Protein AF-A0A7W8YIT1-F1 (afdb_monomer_lite)

Radius of gyration: 16.6 Å; chains: 1; bounding box: 44×27×43 Å

Structure (mmCIF, N/CA/C/O backbone):
data_AF-A0A7W8YIT1-F1
#
_entry.id   AF-A0A7W8YIT1-F1
#
loop_
_atom_site.group_PDB
_atom_site.id
_atom_site.type_symbol
_atom_site.label_atom_id
_atom_site.label_alt_id
_atom_site.label_comp_id
_atom_site.label_asym_id
_atom_site.label_entity_id
_atom_site.label_seq_id
_atom_site.pdbx_PDB_ins_code
_atom_site.Cartn_x
_atom_site.Cartn_y
_atom_site.Cartn_z
_atom_site.occupancy
_atom_site.B_iso_or_equiv
_atom_site.auth_seq_id
_atom_site.auth_comp_id
_atom_site.auth_asym_id
_atom_site.auth_atom_id
_atom_site.pdbx_PDB_model_num
ATOM 1 N N . MET A 1 1 ? 3.932 -1.222 -17.982 1.00 72.06 1 MET A N 1
ATOM 2 C CA . MET A 1 1 ? 3.706 -0.069 -17.080 1.00 72.06 1 MET A CA 1
ATOM 3 C C . MET A 1 1 ? 2.254 0.059 -16.654 1.00 72.06 1 MET A C 1
ATOM 5 O O . MET A 1 1 ? 2.012 0.037 -15.460 1.00 72.06 1 MET A O 1
ATOM 9 N N . PHE A 1 2 ? 1.293 0.143 -17.584 1.00 80.19 2 PHE A N 1
ATOM 10 C CA . PHE A 1 2 ? -0.125 0.337 -17.239 1.00 80.19 2 PHE A CA 1
ATOM 11 C C . PHE A 1 2 ? -0.671 -0.704 -16.249 1.00 80.19 2 PHE A C 1
ATOM 13 O O . PHE A 1 2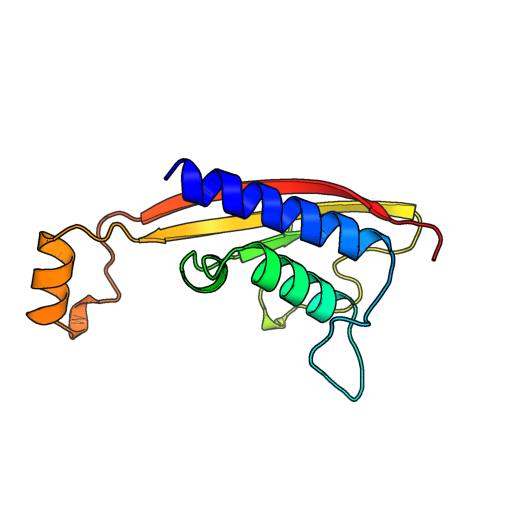 ? -1.247 -0.330 -15.235 1.00 80.19 2 PHE A O 1
ATOM 20 N N . TRP A 1 3 ? -0.403 -1.992 -16.489 1.00 84.81 3 TRP A N 1
ATOM 21 C CA . TRP A 1 3 ? -0.825 -3.063 -15.581 1.00 84.81 3 TRP A CA 1
ATOM 22 C C . TRP A 1 3 ? -0.229 -2.920 -14.171 1.00 84.81 3 TRP A C 1
ATOM 24 O O . TRP A 1 3 ? -0.989 -2.909 -13.215 1.00 84.81 3 TRP A O 1
ATOM 34 N N . VAL A 1 4 ? 1.090 -2.705 -14.052 1.00 85.19 4 VAL A N 1
ATOM 35 C CA . VAL A 1 4 ? 1.779 -2.505 -12.757 1.00 85.19 4 VAL A CA 1
ATOM 36 C C . VAL A 1 4 ? 1.204 -1.306 -11.995 1.00 85.19 4 VAL A C 1
ATOM 38 O O . VAL A 1 4 ? 1.026 -1.357 -10.782 1.00 85.19 4 VAL A O 1
ATOM 41 N N . ASN A 1 5 ? 0.886 -0.223 -12.706 1.00 88.06 5 ASN A N 1
ATOM 42 C CA . ASN A 1 5 ? 0.264 0.946 -12.099 1.00 88.06 5 ASN A CA 1
ATOM 43 C C . ASN A 1 5 ? -1.144 0.607 -11.579 1.00 88.06 5 ASN A C 1
ATOM 45 O O . ASN A 1 5 ? -1.432 0.849 -10.413 1.00 88.06 5 ASN A O 1
ATOM 49 N N . LEU A 1 6 ? -1.995 -0.029 -12.390 1.00 89.12 6 LEU A N 1
ATOM 50 C CA . LEU A 1 6 ? -3.344 -0.429 -11.971 1.00 89.12 6 LEU A CA 1
ATOM 51 C C . LEU A 1 6 ? -3.344 -1.393 -10.780 1.00 89.12 6 LEU A C 1
ATOM 53 O O . LEU A 1 6 ? -4.125 -1.213 -9.847 1.00 89.12 6 LEU A O 1
ATOM 57 N N . THR A 1 7 ? -2.471 -2.399 -10.787 1.00 90.50 7 THR A N 1
ATOM 58 C CA . THR A 1 7 ? -2.357 -3.352 -9.676 1.00 90.50 7 THR A CA 1
ATOM 59 C C . THR A 1 7 ? -1.903 -2.659 -8.398 1.00 90.50 7 THR A C 1
ATOM 61 O O . THR A 1 7 ? -2.452 -2.928 -7.334 1.00 90.50 7 THR A O 1
ATOM 64 N N . MET A 1 8 ? -0.960 -1.717 -8.488 1.00 90.81 8 MET A N 1
ATOM 65 C CA . MET A 1 8 ? -0.529 -0.935 -7.328 1.00 90.81 8 MET A CA 1
ATOM 66 C C . MET A 1 8 ? -1.606 0.049 -6.854 1.00 90.81 8 MET A C 1
ATOM 68 O O . MET A 1 8 ? -1.796 0.189 -5.649 1.00 90.81 8 MET A O 1
ATOM 72 N N . GLN A 1 9 ? -2.363 0.684 -7.756 1.00 91.62 9 GLN A N 1
ATOM 73 C CA . GLN A 1 9 ? -3.517 1.516 -7.384 1.00 91.62 9 GLN A CA 1
ATOM 74 C C . GLN A 1 9 ? -4.562 0.707 -6.613 1.00 91.62 9 GLN A C 1
ATOM 76 O O . GLN A 1 9 ? -5.072 1.168 -5.590 1.00 91.62 9 GLN A O 1
ATOM 81 N N . TYR A 1 10 ? -4.857 -0.507 -7.081 1.00 92.56 10 TYR A N 1
ATOM 82 C CA . TYR A 1 10 ? -5.749 -1.427 -6.386 1.00 92.56 10 TYR A CA 1
ATOM 83 C C . TYR A 1 10 ? -5.195 -1.804 -5.006 1.00 92.56 10 TYR A C 1
ATOM 85 O O . TYR A 1 10 ? -5.892 -1.649 -4.006 1.00 92.56 10 TYR A O 1
ATOM 93 N N . ALA A 1 11 ? -3.924 -2.206 -4.934 1.00 92.06 11 ALA A N 1
ATOM 94 C CA . ALA A 1 11 ? -3.284 -2.605 -3.685 1.00 92.06 11 ALA A CA 1
ATOM 95 C C . ALA A 1 11 ? -3.268 -1.482 -2.636 1.00 92.06 11 ALA A C 1
ATOM 97 O O . ALA A 1 11 ? -3.597 -1.715 -1.475 1.00 92.06 11 ALA A O 1
ATOM 98 N N . VAL A 1 12 ? -2.949 -0.248 -3.040 1.00 92.19 12 VAL A N 1
ATOM 99 C CA . VAL A 1 12 ? -2.952 0.919 -2.143 1.00 92.19 12 VAL A CA 1
ATOM 100 C C . VAL A 1 12 ? -4.358 1.265 -1.674 1.00 92.19 12 VAL A C 1
ATOM 102 O O . VAL A 1 12 ? -4.549 1.585 -0.502 1.00 92.19 12 VAL A O 1
ATOM 105 N N . ARG A 1 13 ? -5.363 1.149 -2.547 1.00 92.38 13 ARG A N 1
ATOM 106 C CA . ARG A 1 13 ? -6.762 1.329 -2.149 1.00 92.38 13 ARG A CA 1
ATOM 107 C C . ARG A 1 13 ? -7.200 0.277 -1.129 1.00 92.38 13 ARG A C 1
ATOM 109 O O . ARG A 1 13 ? -7.873 0.635 -0.169 1.00 92.38 13 ARG A O 1
ATOM 116 N N . GLU A 1 14 ? -6.827 -0.986 -1.306 1.00 91.50 14 GLU A N 1
ATOM 117 C CA . GLU A 1 14 ? -7.152 -2.049 -0.346 1.00 91.50 14 GLU A CA 1
ATOM 118 C C . GLU A 1 14 ? -6.403 -1.882 0.984 1.00 91.50 14 GLU A C 1
ATOM 120 O O . GLU A 1 14 ? -7.001 -2.044 2.046 1.00 91.50 14 GLU A O 1
ATOM 125 N N . GLY A 1 15 ? -5.135 -1.464 0.949 1.00 88.44 15 GLY A N 1
ATOM 126 C CA . GLY A 1 15 ? -4.383 -1.089 2.147 1.00 88.44 15 GLY A CA 1
ATOM 127 C C . GLY A 1 15 ? -5.020 0.073 2.906 1.00 88.44 15 GLY A C 1
ATOM 128 O O . GLY A 1 15 ? -5.192 -0.010 4.119 1.00 88.44 15 GLY A O 1
ATOM 129 N N . ALA A 1 16 ? -5.445 1.123 2.197 1.00 88.69 16 ALA A N 1
ATOM 130 C CA . ALA A 1 16 ? -6.130 2.266 2.797 1.00 88.69 16 ALA A CA 1
ATOM 131 C C . ALA A 1 16 ? -7.501 1.887 3.389 1.00 88.69 16 ALA A C 1
ATOM 133 O O . ALA A 1 16 ? -7.863 2.359 4.463 1.00 88.69 16 ALA A O 1
ATOM 134 N N . ARG A 1 17 ? -8.257 0.986 2.745 1.00 88.75 17 ARG A N 1
ATOM 135 C CA . ARG A 1 17 ? -9.502 0.447 3.327 1.00 88.75 17 ARG A CA 1
ATOM 136 C C . ARG A 1 17 ? -9.247 -0.338 4.598 1.00 88.75 17 ARG A C 1
ATOM 138 O O . ARG A 1 17 ? -10.030 -0.264 5.531 1.00 88.75 17 ARG A O 1
ATOM 145 N N . TYR A 1 18 ? -8.171 -1.108 4.634 1.00 88.75 18 TYR A N 1
ATOM 146 C CA . TYR A 1 18 ? -7.830 -1.845 5.836 1.00 88.75 18 TYR A CA 1
ATOM 147 C C . TYR A 1 18 ? -7.347 -0.899 6.942 1.00 88.75 18 TYR A C 1
ATOM 149 O O . TYR A 1 18 ? -7.757 -1.047 8.093 1.00 88.75 18 TYR A O 1
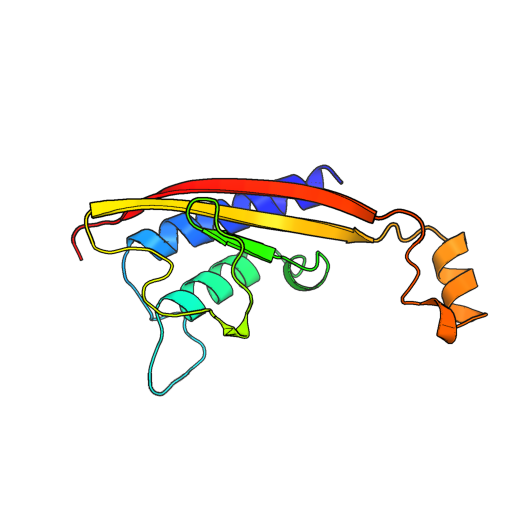ATOM 157 N N . SER A 1 19 ? -6.566 0.135 6.598 1.00 85.00 19 SER A N 1
ATOM 158 C CA . SER A 1 19 ? -6.035 1.080 7.581 1.00 85.00 19 SER A CA 1
ATOM 159 C C . SER A 1 19 ? -7.136 1.784 8.362 1.00 85.00 19 SER A C 1
ATOM 161 O O . SER A 1 19 ? -6.975 1.962 9.567 1.00 85.00 19 SER A O 1
ATOM 163 N N . ILE A 1 20 ? -8.262 2.133 7.732 1.00 86.50 20 ILE A N 1
ATOM 164 C CA . ILE A 1 20 ? -9.353 2.858 8.404 1.00 86.50 20 ILE A CA 1
ATOM 165 C C . ILE A 1 20 ? -10.094 2.048 9.472 1.00 86.50 20 ILE A C 1
ATOM 167 O O . ILE A 1 20 ? -10.677 2.661 10.359 1.00 86.50 20 ILE A O 1
ATOM 171 N N . THR A 1 21 ? -10.030 0.714 9.431 1.00 85.88 21 THR A N 1
ATOM 172 C CA . THR A 1 21 ? -10.755 -0.172 10.367 1.00 85.88 21 THR A CA 1
ATOM 173 C C . THR A 1 21 ? -10.103 -0.288 11.746 1.00 85.88 21 THR A C 1
ATOM 175 O O . THR A 1 21 ? -10.681 -0.873 12.657 1.00 85.88 21 THR A O 1
ATOM 178 N N . GLY A 1 22 ? -8.860 0.180 11.899 1.00 79.19 22 GLY A N 1
ATOM 179 C CA . GLY A 1 22 ? -8.104 0.035 13.148 1.00 79.19 22 GLY A CA 1
ATOM 180 C C . GLY A 1 22 ? -7.603 -1.388 13.448 1.00 79.19 22 GLY A C 1
ATOM 181 O O . GLY A 1 22 ? -6.914 -1.584 14.447 1.00 79.19 22 GLY A O 1
ATOM 182 N N . GLN A 1 23 ? -7.888 -2.378 12.593 1.00 82.94 23 GLN A N 1
ATOM 183 C CA . GLN A 1 23 ? -7.513 -3.777 12.823 1.00 82.94 23 GLN A CA 1
ATOM 184 C C . GLN A 1 23 ? -6.005 -4.023 12.660 1.00 82.94 23 GLN A C 1
ATOM 186 O O . GLN A 1 23 ? -5.357 -3.508 11.749 1.00 82.94 23 GLN A O 1
ATOM 191 N N . ASN A 1 24 ? -5.446 -4.901 13.495 1.00 82.88 24 ASN A N 1
ATOM 192 C CA . ASN A 1 24 ? -4.053 -5.361 13.419 1.00 82.88 24 ASN A CA 1
ATOM 193 C C . ASN A 1 24 ? -3.942 -6.880 13.180 1.00 82.88 24 ASN A C 1
ATOM 195 O O . ASN A 1 24 ? -2.877 -7.467 13.332 1.00 82.88 24 ASN A O 1
ATOM 199 N N . ASN A 1 25 ? -5.039 -7.535 12.789 1.00 82.69 25 ASN A N 1
ATOM 200 C CA . ASN A 1 25 ? -5.124 -8.994 12.698 1.00 82.69 25 ASN A CA 1
ATOM 201 C C . ASN A 1 25 ? -4.183 -9.595 11.646 1.00 82.69 25 ASN A C 1
ATOM 203 O O . ASN A 1 25 ? -3.696 -10.703 11.865 1.00 82.69 25 ASN A O 1
ATOM 207 N N . LEU A 1 26 ? -3.943 -8.859 10.555 1.00 80.69 26 LEU A N 1
ATOM 208 C CA . LEU A 1 26 ? -3.036 -9.218 9.459 1.00 80.69 26 LEU A CA 1
ATOM 209 C C . LEU A 1 26 ? -1.552 -8.960 9.767 1.00 80.69 26 LEU A C 1
ATOM 211 O O . LEU A 1 26 ? -0.724 -9.164 8.886 1.00 80.69 26 LEU A O 1
ATOM 215 N N . ASP A 1 27 ? -1.201 -8.501 10.972 1.00 78.81 27 ASP A N 1
ATOM 216 C CA . ASP A 1 27 ? 0.207 -8.377 11.342 1.00 78.81 27 ASP A CA 1
ATOM 217 C C . ASP A 1 27 ? 0.851 -9.778 11.440 1.00 78.81 27 ASP A C 1
ATOM 219 O O . ASP A 1 27 ? 0.343 -10.621 12.194 1.00 78.81 27 ASP A O 1
ATOM 223 N N . PRO A 1 28 ? 1.948 -10.049 10.700 1.00 74.81 28 PRO A N 1
ATOM 224 C CA . PRO A 1 28 ? 2.706 -11.294 10.817 1.00 74.81 28 PRO A CA 1
ATOM 225 C C . PRO A 1 28 ? 3.314 -11.531 12.212 1.00 74.81 28 PRO A C 1
ATOM 227 O O . PRO A 1 28 ? 3.644 -12.674 12.538 1.00 74.81 28 PRO A O 1
ATOM 230 N N . ALA A 1 29 ? 3.456 -10.504 13.054 1.00 78.19 29 ALA A N 1
ATOM 231 C CA . ALA A 1 29 ? 3.903 -10.656 14.433 1.00 78.19 29 ALA A CA 1
ATOM 232 C C . ALA A 1 29 ? 2.818 -11.299 15.320 1.00 78.19 29 ALA A C 1
ATOM 234 O O . ALA A 1 29 ? 1.687 -10.826 15.437 1.00 78.19 29 ALA A O 1
ATOM 235 N N . THR A 1 30 ? 3.164 -12.383 16.019 1.00 68.69 30 THR A N 1
ATOM 236 C CA . THR A 1 30 ? 2.262 -13.053 16.978 1.00 68.69 30 THR A CA 1
ATOM 237 C C . THR A 1 30 ? 2.203 -12.356 18.338 1.00 68.69 30 THR A C 1
ATOM 239 O O . THR A 1 30 ? 1.190 -12.460 19.028 1.00 68.69 30 THR A O 1
ATOM 242 N N . ALA A 1 31 ? 3.251 -11.618 18.712 1.00 68.62 31 ALA A N 1
ATOM 243 C CA . ALA A 1 31 ? 3.313 -10.791 19.914 1.00 68.62 31 ALA A CA 1
ATOM 244 C C . ALA A 1 31 ? 3.569 -9.328 19.517 1.00 68.62 31 ALA A C 1
ATOM 246 O O . ALA A 1 31 ? 4.428 -9.069 18.681 1.00 68.62 31 ALA A O 1
ATOM 247 N N . ASN A 1 32 ? 2.846 -8.383 20.132 1.00 76.94 32 ASN A N 1
ATOM 248 C CA . ASN A 1 32 ? 2.904 -6.936 19.855 1.00 76.94 32 ASN A CA 1
ATOM 249 C C . ASN A 1 32 ? 2.442 -6.517 18.450 1.00 76.94 32 ASN A C 1
ATOM 251 O O . ASN A 1 32 ? 3.139 -5.779 17.760 1.00 76.94 32 ASN A O 1
ATOM 255 N N . LYS A 1 33 ? 1.233 -6.944 18.067 1.00 79.19 33 LYS A N 1
ATOM 256 C CA . LYS A 1 33 ? 0.631 -6.604 16.775 1.00 79.19 33 LYS A CA 1
ATOM 257 C C . LYS A 1 33 ? 0.504 -5.091 16.550 1.00 79.19 33 LYS A C 1
ATOM 259 O O . LYS A 1 33 ? -0.213 -4.405 17.284 1.00 79.19 33 LYS A O 1
ATOM 264 N N . GLN A 1 34 ? 1.130 -4.586 15.500 1.00 83.50 34 GLN A N 1
ATOM 265 C CA . GLN A 1 34 ? 1.133 -3.204 15.051 1.00 83.50 34 GLN A CA 1
ATOM 266 C C . GLN A 1 34 ? 0.168 -3.032 13.866 1.00 83.50 34 GLN A C 1
ATOM 268 O O . GLN A 1 34 ? 0.174 -3.784 12.893 1.00 83.50 34 GLN A O 1
ATOM 273 N N . ARG A 1 35 ? -0.681 -2.001 13.928 1.00 84.31 35 ARG A N 1
ATOM 274 C CA . ARG A 1 35 ? -1.663 -1.674 12.878 1.00 84.31 35 ARG A CA 1
ATOM 275 C C . ARG A 1 35 ? -0.973 -1.369 11.554 1.00 84.31 35 ARG A C 1
ATOM 277 O O . ARG A 1 35 ? -1.481 -1.747 10.505 1.00 84.31 35 ARG A O 1
ATOM 284 N N . TYR A 1 36 ? 0.172 -0.688 11.597 1.00 84.94 36 TYR A N 1
ATOM 285 C CA . TYR A 1 36 ? 0.870 -0.308 10.373 1.00 84.94 36 TYR A CA 1
ATOM 286 C C . TYR A 1 36 ? 1.417 -1.529 9.622 1.00 84.94 36 TYR A C 1
ATOM 288 O O . TYR A 1 36 ? 1.229 -1.599 8.413 1.00 84.94 36 TYR A O 1
ATOM 296 N N . GLU A 1 37 ? 1.989 -2.518 10.316 1.00 86.31 37 GLU A N 1
ATOM 297 C CA . GLU A 1 37 ? 2.476 -3.760 9.694 1.00 86.31 37 GLU A CA 1
ATOM 298 C C . GLU A 1 37 ? 1.341 -4.537 9.027 1.00 86.31 37 GLU A C 1
ATOM 300 O O . GLU A 1 37 ? 1.458 -4.965 7.881 1.00 86.31 37 GLU A O 1
ATOM 305 N N . ALA A 1 38 ? 0.180 -4.615 9.677 1.00 87.75 38 ALA A N 1
ATOM 306 C CA . ALA A 1 38 ? -1.003 -5.233 9.087 1.00 87.75 38 ALA A CA 1
ATOM 307 C C . ALA A 1 38 ? -1.464 -4.524 7.790 1.00 87.75 38 ALA A C 1
ATOM 309 O O . ALA A 1 38 ? -1.894 -5.177 6.836 1.00 87.75 38 ALA A O 1
ATOM 310 N N . VAL A 1 39 ? -1.347 -3.191 7.721 1.00 87.69 39 VAL A N 1
ATOM 311 C CA . VAL A 1 39 ? -1.640 -2.411 6.503 1.00 87.69 39 VAL A CA 1
ATOM 312 C C . VAL A 1 39 ? -0.609 -2.687 5.408 1.00 87.69 39 VAL A C 1
ATOM 314 O O . VAL A 1 39 ? -0.990 -2.906 4.258 1.00 87.69 39 VAL A O 1
ATOM 317 N N . LEU A 1 40 ? 0.683 -2.712 5.749 1.00 88.75 40 LEU A N 1
ATOM 318 C CA . LEU A 1 40 ? 1.762 -3.036 4.810 1.00 88.75 40 LEU A CA 1
ATOM 319 C C . LEU A 1 40 ? 1.587 -4.432 4.225 1.00 88.75 40 LEU A C 1
ATOM 321 O O . LEU A 1 40 ? 1.674 -4.608 3.007 1.00 88.75 40 LEU A O 1
ATOM 325 N N . GLN A 1 41 ? 1.263 -5.398 5.080 1.00 88.69 41 GLN A N 1
ATOM 326 C CA . GLN A 1 41 ? 0.993 -6.764 4.673 1.00 88.69 41 GLN A CA 1
ATOM 327 C C . GLN A 1 41 ? -0.195 -6.819 3.711 1.00 88.69 41 GLN A C 1
ATOM 329 O O . GLN A 1 41 ? -0.089 -7.415 2.643 1.00 88.69 41 GLN A O 1
ATOM 334 N N . LYS A 1 42 ? -1.291 -6.105 4.005 1.00 90.88 42 LYS A N 1
ATOM 335 C CA . LYS A 1 42 ? -2.455 -6.052 3.110 1.00 90.88 42 LYS A CA 1
ATOM 336 C C . LYS A 1 42 ? -2.119 -5.482 1.728 1.00 90.88 42 LYS A C 1
ATOM 338 O O . LYS A 1 42 ? -2.627 -5.987 0.722 1.00 90.88 42 LYS A O 1
ATOM 343 N N . ILE A 1 43 ? -1.282 -4.444 1.660 1.00 89.38 43 ILE A N 1
ATOM 344 C CA . ILE A 1 43 ? -0.808 -3.872 0.388 1.00 89.38 43 ILE A CA 1
ATOM 345 C C . ILE A 1 43 ? 0.053 -4.897 -0.352 1.00 89.38 43 ILE A C 1
ATOM 347 O O . ILE A 1 43 ? -0.152 -5.113 -1.546 1.00 89.38 43 ILE A O 1
ATOM 351 N N . SER A 1 44 ? 0.980 -5.547 0.353 1.00 89.75 44 SER A N 1
ATOM 352 C CA . SER A 1 44 ? 1.850 -6.584 -0.203 1.00 89.75 44 SER A CA 1
ATOM 353 C C . SER A 1 44 ? 1.034 -7.736 -0.800 1.00 89.75 44 SER A C 1
ATOM 355 O O . SER A 1 44 ? 1.184 -8.037 -1.987 1.00 89.75 44 SER A O 1
ATOM 357 N N . ASP A 1 45 ? 0.081 -8.286 -0.046 1.00 91.12 45 ASP A N 1
ATOM 358 C CA . ASP A 1 45 ? -0.793 -9.382 -0.480 1.00 91.12 45 ASP A CA 1
ATOM 359 C C . ASP A 1 45 ? -1.635 -8.993 -1.706 1.00 91.12 45 ASP A C 1
ATOM 361 O O . ASP A 1 45 ? -1.814 -9.779 -2.636 1.00 91.12 45 ASP A O 1
ATOM 365 N N . SER A 1 46 ? -2.114 -7.746 -1.749 1.00 91.25 46 SER A N 1
ATOM 366 C CA . SER A 1 46 ? -2.953 -7.235 -2.844 1.00 91.25 46 SER A CA 1
ATOM 367 C C . SER A 1 46 ? -2.149 -6.830 -4.090 1.00 91.25 46 SER A C 1
ATOM 369 O O . SER A 1 46 ? -2.728 -6.590 -5.148 1.00 91.25 46 SER A O 1
ATOM 371 N N . SER A 1 47 ? -0.818 -6.747 -3.988 1.00 85.94 47 SER A N 1
ATOM 372 C CA . SER A 1 47 ? 0.075 -6.311 -5.072 1.00 85.94 47 SER A CA 1
ATOM 373 C C . SER A 1 47 ? 0.495 -7.424 -6.039 1.00 85.94 47 SER A C 1
ATOM 375 O O . SER A 1 47 ? 1.222 -7.154 -6.994 1.00 85.94 47 SER A O 1
ATOM 377 N N . VAL A 1 48 ? 0.078 -8.675 -5.803 1.00 87.75 48 VAL A N 1
ATOM 378 C CA . VAL A 1 48 ? 0.436 -9.845 -6.634 1.00 87.75 48 VAL A CA 1
ATOM 379 C C . VAL A 1 48 ? 1.965 -10.006 -6.778 1.00 87.75 48 VAL A C 1
ATOM 381 O O . VAL A 1 48 ? 2.489 -10.330 -7.841 1.00 87.75 48 VAL A O 1
ATOM 384 N N . GLY A 1 49 ? 2.712 -9.721 -5.705 1.00 83.56 49 GLY A N 1
ATOM 385 C CA . GLY A 1 49 ? 4.177 -9.820 -5.668 1.00 83.56 49 GLY A CA 1
ATOM 386 C C . GLY A 1 49 ? 4.930 -8.634 -6.283 1.00 83.56 49 GLY A C 1
ATOM 387 O O . GLY A 1 49 ? 6.160 -8.597 -6.231 1.00 83.56 49 GLY A O 1
ATOM 388 N N . LEU A 1 50 ? 4.226 -7.633 -6.823 1.00 83.75 50 LEU A N 1
ATOM 389 C CA . LEU A 1 50 ? 4.857 -6.443 -7.399 1.00 83.75 50 LEU A CA 1
ATOM 390 C C . LEU A 1 50 ? 5.422 -5.501 -6.345 1.00 83.75 50 LEU A C 1
ATOM 392 O O . LEU A 1 50 ? 6.362 -4.773 -6.655 1.00 83.75 50 LEU A O 1
ATOM 396 N N . TYR A 1 51 ? 4.901 -5.535 -5.115 1.00 82.62 51 TYR A N 1
ATOM 397 C CA . TYR A 1 51 ? 5.370 -4.682 -4.025 1.00 82.62 51 TYR A CA 1
ATOM 398 C C . TYR A 1 51 ? 6.882 -4.820 -3.796 1.00 82.62 51 TYR A C 1
ATOM 400 O O . TYR A 1 51 ? 7.569 -3.818 -3.668 1.00 82.62 51 TYR A O 1
ATOM 408 N N . ALA A 1 52 ? 7.443 -6.031 -3.863 1.00 81.94 52 ALA A N 1
ATOM 409 C CA . ALA A 1 52 ? 8.890 -6.233 -3.730 1.00 81.94 52 ALA A CA 1
ATOM 410 C C . ALA A 1 52 ? 9.702 -5.774 -4.960 1.00 81.94 52 ALA A C 1
ATOM 412 O O . ALA A 1 52 ? 10.903 -5.538 -4.858 1.00 81.94 52 ALA A O 1
ATOM 413 N N . MET A 1 53 ? 9.068 -5.647 -6.130 1.00 78.88 53 MET A N 1
ATOM 414 C CA . MET A 1 53 ? 9.733 -5.312 -7.396 1.00 78.88 53 MET A CA 1
ATOM 415 C C . MET A 1 53 ? 9.774 -3.806 -7.687 1.00 78.88 53 MET A C 1
ATOM 417 O O . MET A 1 53 ? 10.588 -3.367 -8.497 1.00 78.88 53 MET A O 1
ATOM 421 N N . VAL A 1 54 ? 8.889 -3.022 -7.060 1.00 80.19 54 VAL A N 1
ATOM 422 C CA . VAL A 1 54 ? 8.716 -1.582 -7.324 1.00 80.19 54 VAL A CA 1
ATOM 423 C C . VAL A 1 54 ? 9.422 -0.667 -6.314 1.00 80.19 54 VAL A C 1
ATOM 425 O O . VAL A 1 54 ? 9.174 0.533 -6.344 1.00 80.19 54 VAL A O 1
ATOM 428 N N . SER A 1 55 ? 10.255 -1.189 -5.406 1.00 80.50 55 SER A N 1
ATOM 429 C CA . SER A 1 55 ? 10.925 -0.413 -4.338 1.00 80.50 55 SER A CA 1
ATOM 430 C C . SER A 1 55 ? 10.018 0.660 -3.692 1.00 80.50 55 SER A C 1
ATOM 432 O O . SER A 1 55 ? 10.290 1.857 -3.818 1.00 80.50 55 SER A O 1
ATOM 434 N N . PRO A 1 56 ? 8.901 0.253 -3.066 1.00 82.50 56 PRO A N 1
ATOM 435 C CA . PRO A 1 56 ? 7.833 1.149 -2.650 1.00 82.50 56 PRO A CA 1
ATOM 436 C C . PRO A 1 56 ? 8.283 2.054 -1.501 1.00 82.50 56 PRO A C 1
ATOM 438 O O . PRO A 1 56 ? 8.746 1.580 -0.465 1.00 82.50 56 PRO A O 1
ATOM 441 N N . VAL A 1 57 ? 8.087 3.362 -1.658 1.00 84.50 57 VAL A N 1
ATOM 442 C CA . VAL A 1 57 ? 8.266 4.353 -0.589 1.00 84.50 57 VAL A CA 1
ATOM 443 C C . VAL A 1 57 ? 6.903 4.867 -0.165 1.00 84.50 57 VAL A C 1
ATOM 445 O O . VAL A 1 57 ? 6.146 5.390 -0.986 1.00 84.50 57 VAL A O 1
ATOM 448 N N . ILE A 1 58 ? 6.596 4.729 1.120 1.00 85.81 58 ILE A N 1
ATOM 449 C CA . ILE A 1 58 ? 5.297 5.107 1.665 1.00 85.81 58 ILE A CA 1
ATOM 450 C C . ILE A 1 58 ? 5.325 6.560 2.096 1.00 85.81 58 ILE A C 1
ATOM 452 O O . ILE A 1 58 ? 6.214 7.018 2.812 1.00 85.81 58 ILE A O 1
ATOM 456 N N . VAL A 1 59 ? 4.308 7.277 1.652 1.00 83.94 59 VAL A N 1
ATOM 457 C CA . VAL A 1 59 ? 4.064 8.673 1.958 1.00 83.94 59 VAL A CA 1
ATOM 458 C C . VAL A 1 59 ? 2.710 8.738 2.637 1.00 83.94 59 VAL A C 1
ATOM 460 O O . VAL A 1 59 ? 1.705 8.343 2.047 1.00 83.94 59 VAL A O 1
ATOM 463 N N . VAL A 1 60 ? 2.675 9.229 3.873 1.00 83.38 60 VAL A N 1
ATOM 464 C CA . VAL A 1 60 ? 1.413 9.454 4.582 1.00 83.38 60 VAL A CA 1
ATOM 465 C C . VAL A 1 60 ? 1.242 10.936 4.846 1.00 83.38 60 VAL A C 1
ATOM 467 O O . VAL A 1 60 ? 2.154 11.583 5.355 1.00 83.38 60 VAL A O 1
ATOM 470 N N . ASN A 1 61 ? 0.091 11.488 4.456 1.00 84.31 61 ASN A N 1
ATOM 471 C CA . ASN A 1 61 ? -0.216 12.918 4.584 1.00 84.31 61 ASN A CA 1
ATOM 472 C C . ASN A 1 61 ? 0.888 13.825 3.997 1.00 84.31 61 ASN A C 1
ATOM 474 O O . ASN A 1 61 ? 1.227 14.863 4.557 1.00 84.31 61 ASN A O 1
ATOM 478 N N . GLY A 1 62 ? 1.472 13.408 2.867 1.00 80.56 62 GLY A N 1
ATOM 479 C CA . GLY A 1 62 ? 2.537 14.141 2.173 1.00 80.56 62 GLY A CA 1
ATOM 480 C C . GLY A 1 62 ? 3.944 13.956 2.752 1.00 80.56 62 GLY A C 1
ATOM 481 O O . GLY A 1 62 ? 4.900 14.466 2.175 1.00 80.56 62 GLY A O 1
ATOM 482 N N . VAL A 1 63 ? 4.101 13.202 3.844 1.00 82.81 63 VAL A N 1
ATOM 483 C CA . VAL A 1 63 ? 5.403 12.933 4.466 1.00 82.81 63 VAL A CA 1
ATOM 484 C C . VAL A 1 63 ? 5.893 11.547 4.067 1.00 82.81 63 VAL A C 1
ATOM 486 O O . VAL A 1 63 ? 5.290 10.538 4.438 1.00 82.81 63 VAL A O 1
ATOM 489 N N . SER A 1 64 ? 6.998 11.495 3.321 1.00 82.62 64 SER A N 1
ATOM 490 C CA . SER A 1 64 ? 7.713 10.247 3.038 1.00 82.62 64 SER A CA 1
ATOM 491 C C . SER A 1 64 ? 8.293 9.689 4.329 1.00 82.62 64 SER A C 1
ATOM 493 O O . SER A 1 64 ? 9.100 10.346 4.986 1.00 82.62 64 SER A O 1
ATOM 495 N N . GLN A 1 65 ? 7.889 8.479 4.688 1.00 77.81 65 GLN A N 1
ATOM 496 C CA . GLN A 1 65 ? 8.354 7.803 5.889 1.00 77.81 65 GLN A CA 1
ATOM 497 C C . GLN A 1 65 ? 9.458 6.814 5.504 1.00 77.81 65 GLN A C 1
ATOM 499 O O . GLN A 1 65 ? 9.295 6.016 4.580 1.00 77.81 65 GLN A O 1
ATOM 504 N N . ALA A 1 66 ? 10.591 6.856 6.206 1.00 80.56 66 ALA A N 1
ATOM 505 C CA . ALA A 1 66 ? 11.572 5.781 6.122 1.00 80.56 66 ALA A CA 1
ATOM 506 C C . ALA A 1 66 ? 11.039 4.562 6.883 1.00 80.56 66 ALA A C 1
ATOM 508 O O . ALA A 1 66 ? 10.380 4.722 7.908 1.00 80.56 66 ALA A O 1
ATOM 509 N N . GLN A 1 67 ? 11.369 3.348 6.433 1.00 77.31 67 GLN A N 1
ATOM 510 C CA . GLN A 1 67 ? 10.895 2.119 7.083 1.00 77.31 67 GLN A CA 1
ATOM 511 C C . GLN A 1 67 ? 11.268 2.058 8.575 1.00 77.31 67 GLN A C 1
ATOM 513 O O . GLN A 1 67 ? 10.468 1.624 9.393 1.00 77.31 67 GLN A O 1
ATOM 518 N N . ALA A 1 68 ? 12.435 2.591 8.952 1.00 80.12 68 ALA A N 1
ATOM 519 C CA . ALA A 1 68 ? 12.871 2.690 10.349 1.00 80.12 68 ALA A CA 1
ATOM 520 C C . ALA A 1 68 ? 12.020 3.645 11.216 1.00 80.12 68 ALA A C 1
ATOM 522 O O . ALA A 1 68 ? 12.143 3.640 12.437 1.00 80.12 68 ALA A O 1
ATOM 523 N N . SER A 1 69 ? 11.190 4.488 10.599 1.00 81.69 69 SER A N 1
ATOM 524 C CA . SER A 1 69 ? 10.324 5.469 11.263 1.00 81.69 69 SER A CA 1
ATOM 525 C C . SER A 1 69 ? 8.859 5.026 11.325 1.00 81.69 69 SER A C 1
ATOM 527 O O . SER A 1 69 ? 8.031 5.745 11.894 1.00 81.69 69 SER A O 1
ATOM 529 N N . TYR A 1 70 ? 8.522 3.869 10.744 1.00 85.56 70 TYR A N 1
ATOM 530 C CA . TYR A 1 70 ? 7.159 3.351 10.766 1.00 85.56 70 TYR A CA 1
ATOM 531 C C . TYR A 1 70 ? 6.710 3.078 12.198 1.00 85.56 70 TYR A C 1
ATOM 533 O O . TYR A 1 70 ? 7.449 2.565 13.036 1.00 85.56 70 TYR A O 1
ATOM 541 N N . ASN A 1 71 ? 5.487 3.498 12.495 1.00 84.12 71 ASN A N 1
ATOM 542 C CA . ASN A 1 71 ? 4.923 3.403 13.827 1.00 84.12 71 ASN A CA 1
ATOM 543 C C . ASN A 1 71 ? 3.396 3.387 13.753 1.00 84.12 71 ASN A C 1
ATOM 545 O O . ASN A 1 71 ? 2.792 3.722 12.734 1.00 84.12 71 ASN A O 1
ATOM 549 N N . ASN A 1 72 ? 2.756 3.034 14.865 1.00 80.31 72 ASN A N 1
ATOM 550 C CA . ASN A 1 72 ? 1.308 2.848 14.920 1.00 80.31 72 ASN A CA 1
ATOM 551 C C . ASN A 1 72 ? 0.496 4.135 14.670 1.00 80.31 72 ASN A C 1
ATOM 553 O O . ASN A 1 72 ? -0.669 4.057 14.287 1.00 80.31 72 ASN A O 1
ATOM 557 N N . ASN A 1 73 ? 1.113 5.305 14.854 1.00 81.69 73 ASN A N 1
ATOM 558 C CA . ASN A 1 73 ? 0.465 6.607 14.701 1.00 81.69 73 ASN A CA 1
ATOM 559 C C . ASN A 1 73 ? 0.527 7.123 13.258 1.00 81.69 73 ASN A C 1
ATOM 561 O O . ASN A 1 73 ? -0.124 8.118 12.943 1.00 81.69 73 ASN A O 1
ATOM 565 N N . MET A 1 74 ? 1.272 6.458 12.365 1.00 83.75 74 MET A N 1
ATOM 566 C CA . MET A 1 74 ? 1.456 6.939 10.993 1.00 83.75 74 MET A CA 1
ATOM 567 C C . MET A 1 74 ? 0.145 7.016 10.203 1.00 83.75 74 MET A C 1
ATOM 569 O O . MET A 1 74 ? 0.048 7.810 9.280 1.00 83.75 74 MET A O 1
ATOM 573 N N . PHE A 1 75 ? -0.868 6.235 10.585 1.00 83.44 75 PHE A N 1
ATOM 574 C CA . PHE A 1 75 ? -2.190 6.211 9.955 1.00 83.44 75 PHE A CA 1
ATOM 575 C C . PHE A 1 75 ? -3.246 7.026 10.717 1.00 83.44 75 PHE A C 1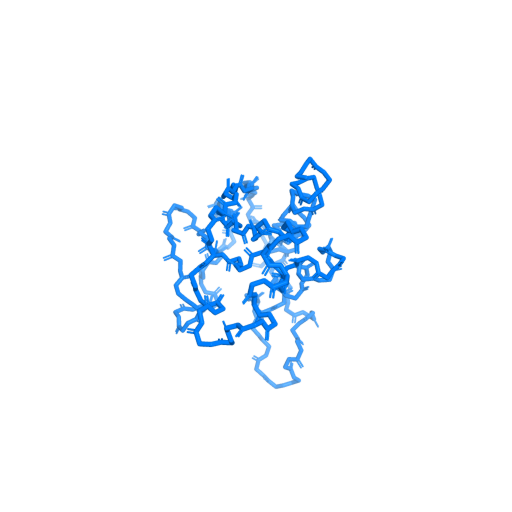
ATOM 577 O O . PHE A 1 75 ? -4.433 6.798 10.515 1.00 83.44 75 PHE A O 1
ATOM 584 N N . GLY A 1 76 ? -2.850 7.953 11.595 1.00 83.00 76 GLY A N 1
ATOM 585 C CA . GLY A 1 76 ? -3.776 8.841 12.311 1.00 83.00 76 GLY A CA 1
ATOM 586 C C . GLY A 1 76 ? -4.712 8.142 13.310 1.00 83.00 76 GLY A C 1
ATOM 587 O O . GLY A 1 76 ? -4.748 6.909 13.423 1.00 83.00 76 GLY A O 1
ATOM 588 N N . ALA A 1 77 ? -5.478 8.950 14.044 1.00 83.25 77 ALA A N 1
ATOM 589 C CA . ALA A 1 77 ? -6.459 8.505 15.031 1.00 83.25 77 ALA A CA 1
ATOM 590 C C . ALA A 1 77 ? -7.851 8.297 14.405 1.00 83.25 77 ALA A C 1
ATOM 592 O O . ALA A 1 77 ? -8.064 8.534 13.212 1.00 83.25 77 ALA A O 1
ATOM 593 N N . ALA A 1 78 ? -8.806 7.818 15.203 1.00 82.94 78 ALA A N 1
ATOM 594 C CA . ALA A 1 78 ? -10.198 7.676 14.786 1.00 82.94 78 ALA A CA 1
ATOM 595 C C . ALA A 1 78 ? -10.757 9.016 14.266 1.00 82.94 78 ALA A C 1
ATOM 597 O O . ALA A 1 78 ? -10.599 10.058 14.899 1.00 82.94 78 ALA A O 1
ATOM 598 N N . GLY A 1 79 ? -11.410 8.994 13.103 1.00 82.50 79 GLY A N 1
ATOM 599 C CA . GLY A 1 79 ? -11.999 10.183 12.480 1.00 82.50 79 GLY A CA 1
ATOM 600 C C . GLY A 1 79 ? -11.055 11.065 11.650 1.00 82.50 79 GLY A C 1
ATOM 601 O O . GLY A 1 79 ? -11.573 11.910 10.908 1.00 82.50 79 GLY A O 1
ATOM 602 N N . ASP A 1 80 ? -9.736 10.845 11.704 1.00 85.19 80 ASP A N 1
ATOM 603 C CA . ASP A 1 80 ? -8.747 11.576 10.899 1.00 85.19 80 ASP A CA 1
ATOM 604 C C . ASP A 1 80 ? -8.804 11.191 9.414 1.00 85.19 80 ASP A C 1
ATOM 606 O O . ASP A 1 80 ? -9.128 10.058 9.046 1.00 85.19 80 ASP A O 1
ATOM 610 N N . ILE A 1 81 ? -8.454 12.141 8.544 1.00 85.38 81 ILE A N 1
ATOM 611 C CA . ILE A 1 81 ? -8.255 11.889 7.114 1.00 85.38 81 ILE A CA 1
ATOM 612 C C . ILE A 1 81 ? -6.798 11.498 6.887 1.00 85.38 81 ILE A C 1
ATOM 614 O O . ILE A 1 81 ? -5.877 12.192 7.318 1.00 85.38 81 ILE A O 1
ATOM 618 N N . VAL A 1 82 ? -6.602 10.398 6.168 1.00 85.94 82 VAL A N 1
ATOM 619 C CA . VAL A 1 82 ? -5.288 9.853 5.850 1.00 85.94 82 VAL A CA 1
ATOM 620 C C . VAL A 1 82 ? -5.153 9.734 4.342 1.00 85.94 82 VAL A C 1
ATOM 622 O O . VAL A 1 82 ? -5.977 9.108 3.670 1.00 85.94 82 VAL A O 1
ATOM 625 N N . VAL A 1 83 ? -4.097 10.334 3.803 1.00 88.62 83 VAL A N 1
ATOM 626 C CA . VAL A 1 83 ? -3.668 10.129 2.419 1.00 88.62 83 VAL A CA 1
ATOM 627 C C . VAL A 1 83 ? -2.527 9.128 2.434 1.00 88.62 83 VAL A C 1
ATOM 629 O O . VAL A 1 83 ? -1.420 9.473 2.840 1.00 88.62 83 VAL A O 1
ATOM 632 N N . LEU A 1 84 ? -2.796 7.901 1.999 1.00 88.88 84 LEU A N 1
ATOM 633 C CA . LEU A 1 84 ? -1.782 6.876 1.801 1.00 88.88 84 LEU A CA 1
ATOM 634 C C . LEU A 1 84 ? -1.320 6.914 0.349 1.00 88.88 84 LEU A C 1
ATOM 636 O O . LEU A 1 84 ? -2.085 6.605 -0.563 1.00 88.88 84 LEU A O 1
ATOM 640 N N . GLN A 1 85 ? -0.060 7.261 0.142 1.00 90.44 85 GLN A N 1
ATOM 641 C CA . GLN A 1 85 ? 0.591 7.252 -1.155 1.00 90.44 85 GLN A CA 1
ATOM 642 C C . GLN A 1 85 ? 1.773 6.285 -1.145 1.00 90.44 85 GLN A C 1
ATOM 644 O O . GLN A 1 85 ? 2.505 6.178 -0.167 1.00 90.44 85 GLN A O 1
ATOM 649 N N . VAL A 1 86 ? 1.967 5.584 -2.258 1.00 88.56 86 VAL A N 1
ATOM 650 C CA . VAL A 1 86 ? 3.119 4.716 -2.488 1.00 88.56 86 VAL A CA 1
ATOM 651 C C . VAL A 1 86 ? 3.816 5.172 -3.759 1.00 88.56 86 VAL A C 1
ATOM 653 O O . VAL A 1 86 ? 3.251 5.132 -4.855 1.00 88.56 86 VAL A O 1
ATOM 656 N N . ASN A 1 87 ? 5.054 5.626 -3.598 1.00 88.81 87 ASN A N 1
ATOM 657 C CA . ASN A 1 87 ? 5.947 5.948 -4.700 1.00 88.81 87 ASN A CA 1
ATOM 658 C C . ASN A 1 87 ? 6.663 4.675 -5.132 1.00 88.81 87 ASN A C 1
ATOM 660 O O . ASN A 1 87 ? 7.318 4.024 -4.325 1.00 88.81 87 ASN A O 1
ATOM 664 N N . CYS A 1 88 ? 6.513 4.328 -6.400 1.00 86.88 88 CYS A N 1
ATOM 665 C CA . CYS A 1 88 ? 7.004 3.101 -6.996 1.00 86.88 88 CYS A CA 1
ATOM 666 C C . CYS A 1 88 ? 8.055 3.430 -8.056 1.00 86.88 88 CYS A C 1
ATOM 668 O O . CYS A 1 88 ? 7.836 4.300 -8.899 1.00 86.88 88 CYS A O 1
ATOM 670 N N . SER A 1 89 ? 9.157 2.689 -8.052 1.00 85.50 89 SER A N 1
ATOM 671 C CA . SER A 1 89 ? 10.229 2.747 -9.042 1.00 85.50 89 SER A CA 1
ATOM 672 C C . SER A 1 89 ? 10.366 1.384 -9.712 1.00 85.50 89 SER A C 1
ATOM 674 O O . SER A 1 89 ? 10.824 0.423 -9.100 1.00 85.50 89 SER A O 1
ATOM 676 N N . TRP A 1 90 ? 9.975 1.287 -10.982 1.00 80.62 90 TRP A N 1
ATOM 677 C CA . TRP A 1 90 ? 10.100 0.057 -11.761 1.00 80.62 90 TRP A CA 1
ATOM 678 C C . TRP A 1 90 ? 11.362 0.086 -12.637 1.00 80.62 90 TRP A C 1
ATOM 680 O O . TRP A 1 90 ? 11.476 0.953 -13.515 1.00 80.62 90 TRP A O 1
ATOM 690 N N . PRO A 1 91 ? 12.300 -0.863 -12.465 1.00 73.50 91 PRO A N 1
ATOM 691 C CA . PRO A 1 91 ? 13.488 -0.942 -13.304 1.00 73.50 91 PRO A CA 1
ATOM 692 C C . PRO A 1 91 ? 13.133 -1.423 -14.718 1.00 73.50 91 PRO A C 1
ATOM 694 O O . PRO A 1 91 ? 12.419 -2.413 -14.902 1.00 73.50 91 PRO A O 1
ATOM 697 N N . ILE A 1 92 ? 13.649 -0.750 -15.749 1.00 71.50 92 ILE A N 1
ATOM 698 C CA . ILE A 1 92 ? 13.468 -1.203 -17.132 1.00 71.50 92 ILE A CA 1
ATOM 699 C C . ILE A 1 92 ? 14.387 -2.401 -17.381 1.00 71.50 92 ILE A C 1
ATOM 701 O O . ILE A 1 92 ? 15.587 -2.269 -17.604 1.00 71.50 92 ILE A O 1
ATOM 705 N N . ILE A 1 93 ? 13.808 -3.596 -17.387 1.00 67.06 93 ILE A N 1
ATOM 706 C CA . ILE A 1 93 ? 14.478 -4.826 -17.816 1.00 67.06 93 ILE A CA 1
ATOM 707 C C . ILE A 1 93 ? 14.459 -4.921 -19.344 1.00 67.06 93 ILE A C 1
ATOM 709 O O . ILE A 1 93 ? 13.663 -5.651 -19.929 1.00 67.06 93 ILE A O 1
ATOM 713 N N . THR A 1 94 ? 15.336 -4.169 -20.012 1.00 69.12 94 THR A N 1
ATOM 714 C CA . THR A 1 94 ? 15.628 -4.435 -21.428 1.00 69.12 94 THR A CA 1
ATOM 715 C C . THR A 1 94 ? 16.511 -5.688 -21.561 1.00 69.12 94 THR A C 1
ATOM 717 O O . THR A 1 94 ? 17.314 -5.975 -20.666 1.00 69.12 94 THR A O 1
ATOM 720 N N . PRO A 1 95 ? 16.423 -6.447 -22.671 1.00 66.38 95 PRO A N 1
ATOM 721 C CA . PRO A 1 95 ? 17.310 -7.589 -22.921 1.00 66.38 95 PRO A CA 1
ATOM 722 C C . PRO A 1 95 ? 18.798 -7.211 -22.870 1.00 66.38 95 PRO A C 1
ATOM 724 O O . PRO A 1 95 ? 19.608 -7.953 -22.318 1.00 66.38 95 PRO A O 1
ATOM 727 N N . ALA A 1 96 ? 19.140 -6.019 -23.370 1.00 67.75 96 ALA A N 1
ATOM 728 C CA . ALA A 1 96 ? 20.490 -5.465 -23.302 1.00 67.75 96 ALA A CA 1
ATOM 729 C C . ALA A 1 96 ? 20.937 -5.207 -21.855 1.00 67.75 96 ALA A C 1
ATOM 731 O O . ALA A 1 96 ? 22.066 -5.536 -21.504 1.00 67.75 96 ALA A O 1
ATOM 732 N N . TRP A 1 97 ? 20.049 -4.700 -20.990 1.00 66.94 97 TRP A N 1
ATOM 733 C CA . TRP A 1 97 ? 20.351 -4.531 -19.569 1.00 66.94 97 TRP A CA 1
ATOM 734 C C . TRP A 1 97 ? 20.604 -5.866 -18.869 1.00 66.94 97 TRP A C 1
ATOM 736 O O . TRP A 1 97 ? 21.586 -5.996 -18.145 1.00 66.94 97 TRP A O 1
ATOM 746 N N . ARG A 1 98 ? 19.766 -6.883 -19.116 1.00 66.38 98 ARG A N 1
ATOM 747 C CA . ARG A 1 98 ? 19.988 -8.223 -18.548 1.00 66.38 98 ARG A CA 1
ATOM 748 C C . ARG A 1 98 ? 21.338 -8.798 -18.968 1.00 66.38 98 ARG A C 1
ATOM 750 O O . ARG A 1 98 ? 22.046 -9.344 -18.128 1.00 66.38 98 ARG A O 1
ATOM 757 N N . LEU A 1 99 ? 21.705 -8.636 -20.239 1.00 68.94 99 LEU A N 1
ATOM 758 C CA . LEU A 1 99 ? 23.007 -9.058 -20.744 1.00 68.94 99 LEU A CA 1
ATOM 759 C C . LEU A 1 99 ? 24.151 -8.260 -20.095 1.00 68.94 99 LEU A C 1
ATOM 761 O O . LEU A 1 99 ? 25.129 -8.847 -19.650 1.00 68.94 99 LEU A O 1
ATOM 765 N N . MET A 1 100 ? 24.019 -6.938 -19.959 1.00 65.56 100 MET A N 1
ATOM 766 C CA . MET A 1 100 ? 25.018 -6.100 -19.285 1.00 65.56 100 MET A CA 1
ATOM 767 C C . MET A 1 100 ? 25.176 -6.427 -17.797 1.00 65.56 100 MET A C 1
ATOM 769 O O . MET A 1 100 ? 26.298 -6.426 -17.302 1.00 65.56 100 MET A O 1
ATOM 773 N N . ALA A 1 101 ? 24.088 -6.730 -17.089 1.00 65.81 101 ALA A N 1
ATOM 774 C CA . ALA A 1 101 ? 24.115 -7.134 -15.686 1.00 65.81 101 ALA A CA 1
ATOM 775 C C . ALA A 1 101 ? 24.775 -8.511 -15.483 1.00 65.81 101 ALA A C 1
ATOM 777 O O . ALA A 1 101 ? 25.415 -8.730 -14.457 1.00 65.81 101 ALA A O 1
ATOM 778 N N . LEU A 1 102 ? 24.649 -9.418 -16.461 1.00 69.06 102 LEU A N 1
ATOM 779 C CA . LEU A 1 102 ? 25.372 -10.696 -16.506 1.00 69.06 102 LEU A CA 1
ATOM 780 C C . LEU A 1 102 ? 26.872 -10.498 -16.760 1.00 69.06 102 LEU A C 1
ATOM 782 O O . LEU A 1 102 ? 27.692 -11.157 -16.129 1.00 69.06 102 LEU A O 1
ATOM 786 N N . LEU A 1 103 ? 27.229 -9.591 -17.672 1.00 72.25 103 LEU A N 1
ATOM 787 C CA . LEU A 1 103 ? 28.620 -9.336 -18.058 1.00 72.25 103 LEU A CA 1
ATOM 788 C C . LEU A 1 103 ? 29.372 -8.440 -17.059 1.00 72.25 103 LEU A C 1
ATOM 790 O O . LEU A 1 103 ? 30.591 -8.525 -16.972 1.00 72.25 103 LEU A O 1
ATOM 794 N N . ASN A 1 104 ? 28.667 -7.588 -16.310 1.00 65.44 104 ASN A N 1
ATOM 795 C CA . ASN A 1 104 ? 29.229 -6.663 -15.323 1.00 65.44 104 ASN A CA 1
ATOM 796 C C . ASN A 1 104 ? 28.354 -6.607 -14.053 1.00 65.44 104 ASN A C 1
ATOM 798 O O . ASN A 1 104 ? 27.586 -5.654 -13.868 1.00 65.44 104 ASN A O 1
ATOM 802 N N . PRO A 1 105 ? 28.491 -7.583 -13.136 1.00 62.38 105 PRO A N 1
ATOM 803 C CA . PRO A 1 105 ? 27.683 -7.648 -11.915 1.00 62.38 105 PRO A CA 1
ATOM 804 C C . PRO A 1 105 ? 27.897 -6.444 -10.982 1.00 62.38 105 PRO A C 1
ATOM 806 O O . PRO A 1 105 ? 26.976 -6.034 -10.283 1.00 62.38 105 PRO A O 1
ATOM 809 N N . SER A 1 106 ? 29.067 -5.795 -11.030 1.00 64.06 106 SER A N 1
ATOM 810 C CA . SER A 1 106 ? 29.374 -4.593 -10.236 1.00 64.06 106 SER A CA 1
ATOM 811 C C . SER A 1 106 ? 28.571 -3.349 -10.635 1.00 64.06 106 SER A C 1
ATOM 813 O O . SER A 1 106 ? 28.543 -2.375 -9.885 1.00 64.06 106 SER A O 1
ATOM 815 N N . LYS A 1 107 ? 27.896 -3.362 -11.795 1.00 54.81 107 LYS A N 1
ATOM 816 C CA . LYS A 1 107 ? 27.055 -2.252 -12.267 1.00 54.81 107 LYS A CA 1
ATOM 817 C C . LYS A 1 107 ? 25.556 -2.490 -12.096 1.00 54.81 107 LYS A C 1
ATOM 819 O O . LYS A 1 107 ? 24.795 -1.625 -12.512 1.00 54.81 107 LYS A O 1
ATOM 824 N N . GLN A 1 108 ? 25.121 -3.576 -11.445 1.00 54.78 108 GLN A N 1
ATOM 825 C CA . GLN A 1 108 ? 23.697 -3.876 -11.196 1.00 54.78 108 GLN A CA 1
ATOM 826 C C . GLN A 1 108 ? 22.918 -2.714 -10.551 1.00 54.78 108 GLN A C 1
ATOM 828 O O . GLN A 1 108 ? 21.735 -2.541 -10.836 1.00 54.78 108 GLN A O 1
ATOM 833 N N . ASN A 1 109 ? 23.583 -1.875 -9.752 1.00 52.03 109 ASN A N 1
ATOM 834 C CA . ASN A 1 109 ? 22.955 -0.735 -9.078 1.00 52.03 109 ASN A CA 1
ATOM 835 C C . ASN A 1 109 ? 22.779 0.511 -9.971 1.00 52.03 109 ASN A C 1
ATOM 837 O O . ASN A 1 109 ? 22.063 1.434 -9.594 1.00 52.03 109 ASN A O 1
ATOM 841 N N . HIS A 1 110 ? 23.384 0.550 -11.164 1.00 50.91 110 HIS A N 1
ATOM 842 C CA . HIS A 1 110 ? 23.210 1.637 -12.133 1.00 50.91 110 HIS A CA 1
ATOM 843 C C . HIS A 1 110 ? 22.110 1.281 -13.138 1.00 50.91 110 HIS A C 1
ATOM 845 O O . HIS A 1 110 ? 22.368 1.004 -14.311 1.00 50.91 110 HIS A O 1
ATOM 851 N N . VAL A 1 111 ? 20.860 1.278 -12.669 1.00 54.34 111 VAL A N 1
ATOM 852 C CA . VAL A 1 111 ? 19.694 1.073 -13.537 1.00 54.34 111 VAL A CA 1
ATOM 853 C C . VAL A 1 111 ? 19.583 2.261 -14.492 1.00 54.34 111 VAL A C 1
ATOM 855 O O . VAL A 1 111 ? 19.235 3.372 -14.095 1.00 54.34 111 VAL A O 1
ATOM 858 N N . THR A 1 112 ? 19.901 2.035 -15.763 1.00 54.41 112 THR A N 1
ATOM 859 C CA . THR A 1 112 ? 19.789 3.065 -16.799 1.00 54.41 112 THR A CA 1
ATOM 860 C C . THR A 1 112 ? 18.321 3.149 -17.220 1.00 54.41 112 THR A C 1
ATOM 862 O O . THR A 1 112 ? 17.851 2.343 -18.018 1.00 54.41 112 THR A O 1
ATOM 865 N N . GLY A 1 113 ? 17.586 4.092 -16.624 1.00 61.84 113 GLY A N 1
ATOM 866 C CA . GLY A 1 113 ? 16.152 4.295 -16.843 1.00 61.84 113 GLY A CA 1
ATOM 867 C C . GLY A 1 113 ? 15.290 3.507 -15.854 1.00 61.84 113 GLY A C 1
ATOM 868 O O . GLY A 1 113 ? 15.116 2.295 -15.974 1.00 61.84 113 GLY A O 1
ATOM 869 N N . GLN A 1 114 ? 14.729 4.206 -14.870 1.00 73.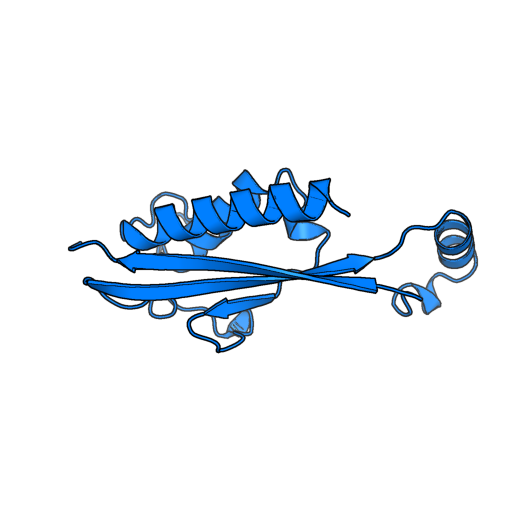56 114 GLN A N 1
ATOM 870 C CA . GLN A 1 114 ? 13.674 3.698 -13.993 1.00 73.56 114 GLN A CA 1
ATOM 871 C C . GLN A 1 114 ? 12.397 4.473 -14.299 1.00 73.56 114 GLN A C 1
ATOM 873 O O . GLN A 1 114 ? 12.441 5.694 -14.452 1.00 73.56 114 GLN A O 1
ATOM 878 N N . TYR A 1 115 ? 11.265 3.779 -14.389 1.00 76.12 115 TYR A N 1
ATOM 879 C CA . TYR A 1 115 ? 9.975 4.458 -14.437 1.00 76.12 115 TYR A C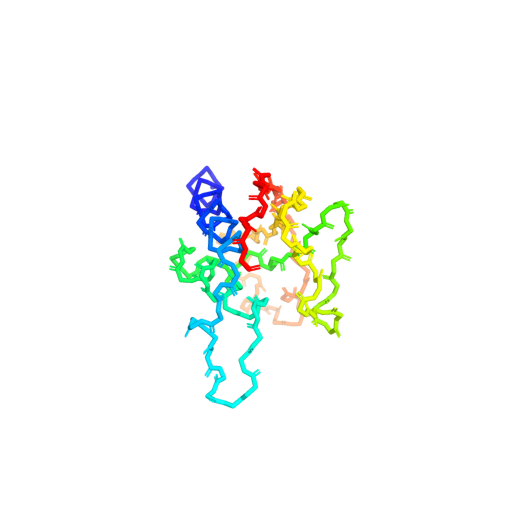A 1
ATOM 880 C C . TYR A 1 115 ? 9.478 4.657 -13.020 1.00 76.12 115 TYR A C 1
ATOM 882 O O . TYR A 1 115 ? 9.240 3.685 -12.301 1.00 76.12 115 TYR A O 1
ATOM 890 N N . THR A 1 116 ? 9.304 5.914 -12.642 1.00 85.94 116 THR A N 1
ATOM 891 C CA . THR A 1 116 ? 8.694 6.281 -11.374 1.00 85.94 116 THR A CA 1
ATOM 892 C C . THR A 1 116 ? 7.215 6.567 -11.586 1.00 85.94 116 THR A C 1
ATOM 894 O O . THR A 1 116 ? 6.811 7.195 -12.566 1.00 85.94 116 THR A O 1
ATOM 897 N N . PHE A 1 117 ? 6.384 6.0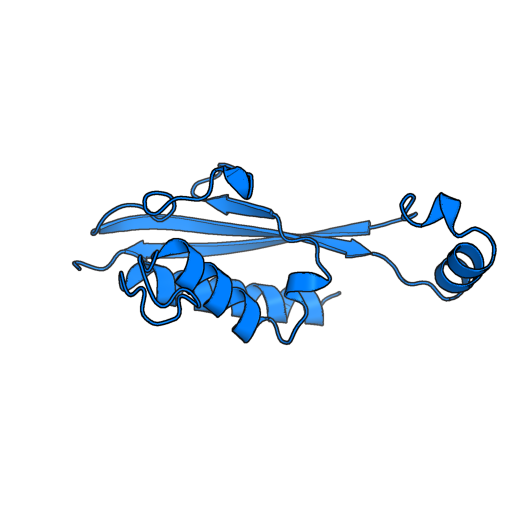66 -10.684 1.00 87.62 117 PHE A N 1
ATOM 898 C CA . PHE A 1 117 ? 4.967 6.390 -10.645 1.00 87.62 117 PHE A CA 1
ATOM 899 C C . PHE A 1 117 ? 4.490 6.416 -9.198 1.00 87.62 117 PHE A C 1
ATOM 901 O O . PHE A 1 117 ? 5.002 5.697 -8.342 1.00 87.62 117 PHE A O 1
ATOM 908 N N . SER A 1 118 ? 3.499 7.254 -8.930 1.00 90.19 118 SER A N 1
ATOM 909 C CA . SER A 1 118 ? 2.929 7.422 -7.599 1.00 90.19 118 SER A CA 1
ATOM 910 C C . SER A 1 118 ? 1.461 7.045 -7.636 1.00 90.19 118 SER A C 1
ATOM 912 O O . SER A 1 118 ? 0.726 7.462 -8.531 1.00 90.19 118 SER A O 1
ATOM 914 N N . VAL A 1 119 ? 1.038 6.256 -6.656 1.00 90.38 119 VAL A N 1
ATOM 915 C CA . VAL A 1 119 ? -0.360 5.868 -6.468 1.00 90.38 119 VAL A CA 1
ATOM 916 C C . VAL A 1 119 ? -0.801 6.314 -5.087 1.00 90.38 119 VAL A C 1
ATOM 918 O O . VAL A 1 119 ? -0.050 6.161 -4.128 1.00 90.38 119 VAL A O 1
ATOM 921 N N . ALA A 1 120 ? -1.990 6.898 -4.979 1.00 90.88 120 ALA A N 1
ATOM 922 C CA . ALA A 1 120 ? -2.486 7.436 -3.722 1.00 90.88 120 ALA A CA 1
ATOM 923 C C . ALA A 1 120 ? -3.960 7.094 -3.514 1.00 90.88 120 ALA A C 1
ATOM 925 O O . ALA A 1 120 ? -4.747 7.064 -4.461 1.00 90.88 120 ALA A O 1
ATOM 926 N N . ALA A 1 121 ? -4.324 6.864 -2.259 1.00 90.81 121 ALA A N 1
ATOM 927 C CA . ALA A 1 121 ? -5.692 6.717 -1.805 1.00 90.81 121 ALA A CA 1
ATOM 928 C C . ALA A 1 121 ? -5.910 7.591 -0.567 1.00 90.81 121 ALA A C 1
ATOM 930 O O . ALA A 1 121 ? -5.111 7.583 0.367 1.00 90.81 121 ALA A O 1
ATOM 931 N N . THR A 1 122 ? -7.012 8.334 -0.562 1.00 90.19 122 THR A N 1
ATOM 932 C CA . THR A 1 122 ? -7.435 9.152 0.577 1.00 90.19 122 THR A CA 1
ATOM 933 C C . THR A 1 122 ? -8.657 8.519 1.211 1.00 90.19 122 THR A C 1
ATOM 935 O O . THR A 1 122 ? -9.637 8.252 0.513 1.00 90.19 122 THR A O 1
ATOM 938 N N . MET A 1 123 ? -8.608 8.281 2.519 1.00 86.69 123 MET A N 1
ATOM 939 C CA . MET A 1 123 ? -9.734 7.751 3.287 1.00 86.69 123 MET A CA 1
ATOM 940 C C . MET A 1 123 ? -9.827 8.423 4.655 1.00 86.69 123 MET A C 1
ATOM 942 O O . MET A 1 123 ? -8.877 9.048 5.120 1.00 86.69 123 MET A O 1
ATOM 946 N N . ARG A 1 124 ? -10.994 8.308 5.290 1.00 88.44 124 ARG A N 1
ATOM 947 C CA . ARG A 1 124 ? -11.233 8.776 6.655 1.00 88.44 124 ARG A CA 1
ATOM 948 C C . ARG A 1 124 ? -11.305 7.573 7.587 1.00 88.44 124 ARG A C 1
ATOM 950 O O . ARG A 1 124 ? -12.028 6.630 7.280 1.00 88.44 124 ARG A O 1
ATOM 957 N N . ASN A 1 125 ? -10.574 7.623 8.693 1.00 86.44 125 ASN A N 1
ATOM 958 C CA . ASN A 1 125 ? -10.573 6.571 9.703 1.00 86.44 125 ASN A CA 1
ATOM 959 C C . ASN A 1 125 ? -11.954 6.401 10.343 1.00 86.44 125 ASN A C 1
ATOM 961 O O . ASN A 1 125 ? -12.647 7.387 10.613 1.00 86.44 125 ASN A O 1
ATOM 965 N N . GLU A 1 126 ? -12.328 5.152 10.610 1.00 84.75 126 GLU A N 1
ATOM 966 C CA . GLU A 1 126 ? -13.564 4.821 11.314 1.00 84.75 126 GLU A CA 1
ATOM 967 C C . GLU A 1 126 ? -13.467 5.207 12.799 1.00 84.75 126 GLU A C 1
ATOM 969 O O . GLU A 1 126 ? -12.395 5.538 13.313 1.00 84.75 126 GLU A O 1
ATOM 974 N N . ALA A 1 127 ? -14.611 5.207 13.485 1.00 74.62 127 ALA A N 1
ATOM 975 C CA . ALA A 1 127 ? -14.669 5.359 14.935 1.00 74.62 127 ALA A CA 1
ATOM 976 C C . ALA A 1 127 ? -14.408 3.990 15.580 1.00 74.62 127 ALA A C 1
ATOM 978 O O . ALA A 1 127 ? -15.351 3.253 15.862 1.00 74.62 127 ALA A O 1
ATOM 979 N N . PHE A 1 128 ? -13.130 3.635 15.712 1.00 74.88 128 PHE A N 1
ATOM 980 C CA . PHE A 1 128 ? -12.654 2.413 16.367 1.00 74.88 128 PHE A CA 1
ATOM 981 C C . PHE A 1 128 ? -12.085 2.699 17.759 1.00 74.88 128 PHE A C 1
ATOM 983 O O . PHE A 1 128 ? -11.627 3.843 17.992 1.00 74.88 128 PHE A O 1
#

pLDDT: mean 80.77, std 9.66, range [50.91, 92.56]

Foldseek 3Di:
DVVLQVLLLQLQQQLLVQLQALDQPQQPDPPPRASQNSSVSSSCVSNVNCCVQFVKFWAKPNRTDDPVRDHNPSSDDAFDKIKIKIKGKHADPDVVVVVVCVVCVVCVVVRPDIDIDMHIDIDTHHPD

Secondary structure (DSSP, 8-state):
-HHHHHHHHHHHHHHHHHHHT---TT-S-SSS--HHHHHHHHHHHHTTT-TTTS--EEEETTEEPPGGG--TTTT-STT-EEEEEEEEEEE---HHHHHHHHH-GGGTT--S-EEEEEEEEEEE----

Sequence (128 aa):
MFWVNLTMQYAVREGARYSITGQNNLDPATANKQRYEAVLQKISDSSVGLYAMVSPVIVVNGVSQAQASYNNNMFGAAGDIVVLQVNCSWPIITPAWRLMALLNPSKQNHVTGQYTFSVAATMRNEAF